Protein AF-A0A932XNB7-F1 (afdb_monomer)

Radius of gyration: 13.16 Å; Cα contacts (8 Å, |Δi|>4): 71; chains: 1; bounding box: 31×22×34 Å

Structure (mmCIF, N/CA/C/O backbone):
data_AF-A0A932XNB7-F1
#
_entry.id   AF-A0A932XNB7-F1
#
loop_
_atom_site.group_PDB
_atom_site.id
_atom_site.type_symbol
_atom_site.label_atom_id
_atom_site.label_alt_id
_atom_site.label_comp_id
_atom_site.label_asym_id
_atom_site.label_entity_id
_atom_site.label_seq_id
_atom_site.pdbx_PDB_ins_code
_atom_site.Cartn_x
_atom_site.Cartn_y
_atom_site.Cartn_z
_atom_site.occupancy
_atom_site.B_iso_or_equiv
_atom_site.auth_seq_id
_atom_site.auth_comp_id
_atom_site.auth_asym_id
_atom_site.auth_a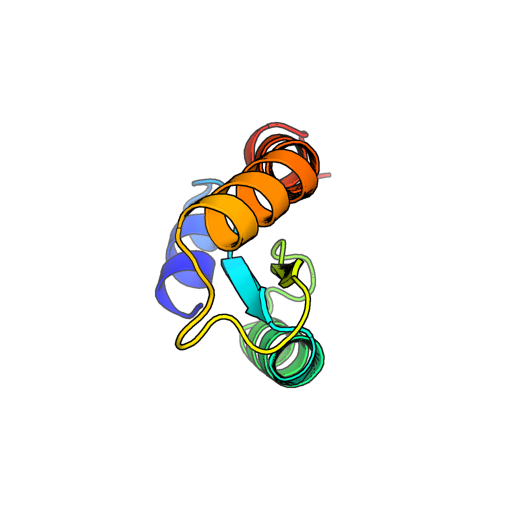tom_id
_atom_site.pdbx_PDB_model_num
ATOM 1 N N . MET A 1 1 ? 5.104 -1.960 7.728 1.00 84.00 1 MET A N 1
ATOM 2 C CA . MET A 1 1 ? 3.698 -2.069 8.184 1.00 84.00 1 MET A CA 1
ATOM 3 C C . MET A 1 1 ? 3.526 -1.795 9.679 1.00 84.00 1 MET A C 1
ATOM 5 O O . MET A 1 1 ? 2.499 -1.240 10.034 1.00 84.00 1 MET A O 1
ATOM 9 N N . LEU A 1 2 ? 4.484 -2.134 10.557 1.00 92.31 2 LEU A N 1
ATOM 10 C CA . LEU A 1 2 ? 4.382 -1.799 11.991 1.00 92.31 2 LEU A CA 1
ATOM 11 C C . LEU A 1 2 ? 4.192 -0.292 12.232 1.00 92.31 2 LEU A C 1
ATOM 13 O O . LEU A 1 2 ? 3.260 0.088 12.932 1.00 92.31 2 LEU A O 1
ATOM 17 N N . ASP A 1 3 ? 4.987 0.551 11.569 1.00 93.75 3 ASP A N 1
ATOM 18 C CA . ASP A 1 3 ? 4.842 2.012 11.672 1.00 93.75 3 ASP A CA 1
ATOM 19 C C . ASP A 1 3 ? 3.482 2.492 11.162 1.00 93.75 3 ASP A C 1
ATOM 21 O O . ASP A 1 3 ? 2.852 3.342 11.779 1.00 93.75 3 ASP A O 1
ATOM 25 N N . ALA A 1 4 ? 2.998 1.904 10.061 1.00 93.69 4 ALA A N 1
ATOM 26 C CA . ALA A 1 4 ? 1.692 2.236 9.506 1.00 93.69 4 ALA A CA 1
ATOM 27 C C . ALA A 1 4 ? 0.573 1.957 10.521 1.00 93.69 4 ALA A C 1
ATOM 29 O O . ALA A 1 4 ? -0.269 2.806 10.774 1.00 93.69 4 ALA A O 1
ATOM 30 N N . ILE A 1 5 ? 0.625 0.799 11.181 1.00 94.12 5 ILE A N 1
ATOM 31 C CA . ILE A 1 5 ? -0.314 0.422 12.243 1.00 94.12 5 ILE A CA 1
ATOM 32 C C . ILE A 1 5 ? -0.250 1.389 13.430 1.00 94.12 5 ILE A C 1
ATOM 34 O O . ILE A 1 5 ? -1.289 1.754 13.976 1.00 94.12 5 ILE A O 1
ATOM 38 N N . GLU A 1 6 ? 0.947 1.804 13.841 1.00 94.81 6 GLU A N 1
ATOM 39 C CA . GLU A 1 6 ? 1.109 2.742 14.953 1.00 94.81 6 GLU A CA 1
ATOM 40 C C . GLU A 1 6 ? 0.582 4.145 14.617 1.00 94.81 6 GLU A C 1
ATOM 42 O O . GLU A 1 6 ? -0.050 4.785 15.455 1.00 94.81 6 GLU A O 1
ATOM 47 N N . LEU A 1 7 ? 0.786 4.613 13.385 1.00 94.94 7 LEU A N 1
ATOM 48 C CA . LEU A 1 7 ? 0.230 5.877 12.898 1.00 94.94 7 LEU A CA 1
ATOM 49 C C . LEU A 1 7 ? -1.303 5.834 12.835 1.00 94.94 7 LEU A C 1
ATOM 51 O O . LEU A 1 7 ? -1.966 6.762 13.299 1.00 94.94 7 LEU A O 1
ATOM 55 N N . GLU A 1 8 ? -1.870 4.728 12.359 1.00 93.88 8 GLU A N 1
ATOM 56 C CA . GLU A 1 8 ? -3.320 4.528 12.274 1.00 93.88 8 GLU A CA 1
ATOM 57 C C . GLU A 1 8 ? -3.990 4.530 13.650 1.00 93.88 8 GLU A C 1
ATOM 59 O O . GLU A 1 8 ? -5.034 5.154 13.838 1.00 93.88 8 GLU A O 1
ATOM 64 N N . LYS A 1 9 ? -3.351 3.926 14.660 1.00 92.31 9 LYS A N 1
ATOM 65 C CA . LYS A 1 9 ? -3.813 3.997 16.059 1.00 92.31 9 LYS A CA 1
ATOM 66 C C . LYS A 1 9 ? -3.860 5.424 16.608 1.00 92.31 9 LYS A C 1
ATOM 68 O O . LYS A 1 9 ? -4.595 5.687 17.555 1.00 92.31 9 LYS A O 1
ATOM 73 N N . ARG A 1 10 ? -3.085 6.343 16.027 1.00 94.81 10 ARG A N 1
ATOM 74 C CA . ARG A 1 10 ? -3.050 7.772 16.382 1.00 94.81 10 ARG A CA 1
ATOM 75 C C . ARG A 1 10 ? -3.965 8.623 15.496 1.00 94.81 10 ARG A C 1
ATOM 77 O O . ARG A 1 10 ? -3.916 9.846 15.584 1.00 94.81 10 ARG A O 1
ATOM 84 N N . GLY A 1 11 ? -4.778 7.996 14.645 1.00 92.12 11 GLY A N 1
ATOM 85 C CA . GLY A 1 11 ? -5.685 8.683 13.727 1.00 92.12 11 GLY A CA 1
ATOM 86 C C . GLY A 1 11 ? -4.994 9.301 12.511 1.00 92.12 11 GLY A C 1
ATOM 87 O O . GLY A 1 11 ? -5.573 10.177 11.874 1.00 92.12 11 GLY A O 1
ATOM 88 N N . ILE A 1 12 ? -3.767 8.881 12.188 1.00 93.75 12 ILE A N 1
ATOM 89 C CA . ILE A 1 12 ? -3.043 9.323 10.992 1.00 93.75 12 ILE A CA 1
ATOM 90 C C . ILE A 1 12 ? -3.249 8.268 9.893 1.00 93.75 12 ILE A C 1
ATOM 92 O O . ILE A 1 12 ? -2.752 7.150 10.047 1.00 93.75 12 ILE A O 1
ATOM 96 N N . PRO A 1 13 ? -3.939 8.591 8.783 1.00 93.94 13 PRO A N 1
ATOM 97 C CA . PRO A 1 13 ? -4.149 7.650 7.688 1.00 93.94 13 PRO A CA 1
ATOM 98 C C . PRO A 1 13 ? -2.839 7.224 7.021 1.00 93.94 13 PRO A C 1
ATOM 100 O O . PRO A 1 13 ? -1.942 8.032 6.780 1.00 93.94 13 PRO A O 1
ATOM 103 N N . THR A 1 14 ? -2.752 5.947 6.667 1.00 95.19 14 THR A N 1
ATOM 104 C CA . THR A 1 14 ? -1.605 5.328 6.005 1.00 95.19 14 THR A CA 1
ATOM 105 C C . THR A 1 14 ? -2.040 4.424 4.854 1.00 95.19 14 THR A C 1
ATOM 107 O O . THR A 1 14 ? -3.167 3.931 4.807 1.00 95.19 14 THR A O 1
ATOM 110 N N . ALA A 1 15 ? -1.117 4.186 3.921 1.00 95.00 15 ALA A N 1
ATOM 111 C CA . ALA A 1 15 ? -1.277 3.235 2.829 1.00 95.00 15 ALA A CA 1
ATOM 112 C C . ALA A 1 15 ? -0.041 2.333 2.774 1.00 95.00 15 ALA A C 1
ATOM 114 O O . ALA A 1 15 ? 1.028 2.745 2.323 1.00 95.00 15 ALA A O 1
ATOM 115 N N . THR A 1 16 ? -0.165 1.097 3.262 1.00 95.50 16 THR A N 1
ATOM 116 C CA . THR A 1 16 ? 0.925 0.119 3.153 1.00 95.50 16 THR A CA 1
ATOM 117 C C . THR A 1 16 ? 0.890 -0.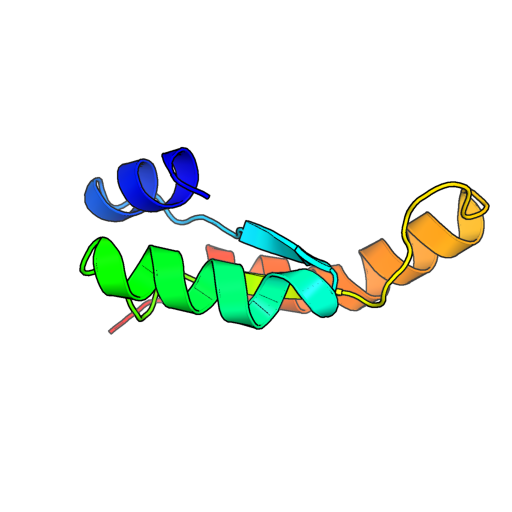501 1.762 1.00 95.50 16 THR A C 1
ATOM 119 O O . THR A 1 16 ? -0.074 -1.181 1.429 1.00 95.50 16 THR A O 1
ATOM 122 N N . ILE A 1 17 ? 1.935 -0.301 0.960 1.00 95.44 17 ILE A N 1
ATOM 123 C CA . ILE A 1 17 ? 2.052 -0.896 -0.378 1.00 95.44 17 ILE A CA 1
ATOM 124 C C . ILE A 1 17 ? 2.911 -2.158 -0.285 1.00 95.44 17 ILE A C 1
ATOM 126 O O . ILE A 1 17 ? 4.014 -2.123 0.264 1.00 95.44 17 ILE A O 1
ATOM 130 N N . VAL A 1 18 ? 2.418 -3.272 -0.819 1.00 95.62 18 VAL A N 1
ATOM 131 C CA . VAL A 1 18 ? 3.130 -4.558 -0.861 1.00 95.62 18 VAL A CA 1
ATOM 132 C C . VAL A 1 18 ? 2.965 -5.214 -2.225 1.00 95.62 18 VAL A C 1
ATOM 134 O O . VAL A 1 18 ? 1.970 -4.984 -2.903 1.00 95.62 18 VAL A O 1
ATOM 137 N N . THR A 1 19 ? 3.899 -6.078 -2.627 1.00 95.69 19 THR A N 1
ATOM 138 C CA . THR A 1 19 ? 3.628 -6.955 -3.780 1.00 95.69 19 THR A CA 1
ATOM 139 C C . THR A 1 19 ? 2.672 -8.085 -3.384 1.00 95.69 19 THR A C 1
ATOM 141 O O . THR A 1 19 ? 2.623 -8.447 -2.207 1.00 95.69 19 THR A O 1
ATOM 144 N N . GLU A 1 20 ? 1.922 -8.638 -4.340 1.00 94.69 20 GLU A N 1
ATOM 145 C CA . GLU A 1 20 ? 0.910 -9.701 -4.146 1.00 94.69 20 GLU A CA 1
ATOM 146 C C . GLU A 1 20 ? 1.347 -10.818 -3.188 1.00 94.69 20 GLU A C 1
ATOM 148 O O . GLU A 1 20 ? 0.609 -11.182 -2.276 1.00 94.69 20 GLU A O 1
ATOM 153 N N . MET A 1 21 ? 2.589 -11.286 -3.300 1.00 95.31 21 MET A N 1
ATOM 154 C CA . MET A 1 21 ? 3.126 -12.355 -2.450 1.00 95.31 21 MET A CA 1
ATOM 155 C C . MET A 1 21 ? 3.265 -12.020 -0.959 1.00 95.31 21 MET A C 1
ATOM 157 O O . MET A 1 21 ? 3.426 -12.925 -0.147 1.00 95.31 21 MET A O 1
ATOM 161 N N . PHE A 1 22 ? 3.194 -10.745 -0.575 1.00 95.06 22 PHE A N 1
ATOM 162 C CA . PHE A 1 22 ? 3.228 -10.317 0.827 1.00 95.06 22 PHE A CA 1
ATOM 163 C C . PHE A 1 22 ? 1.858 -9.884 1.355 1.00 95.06 22 PHE A C 1
ATOM 165 O O . PHE A 1 22 ? 1.761 -9.486 2.5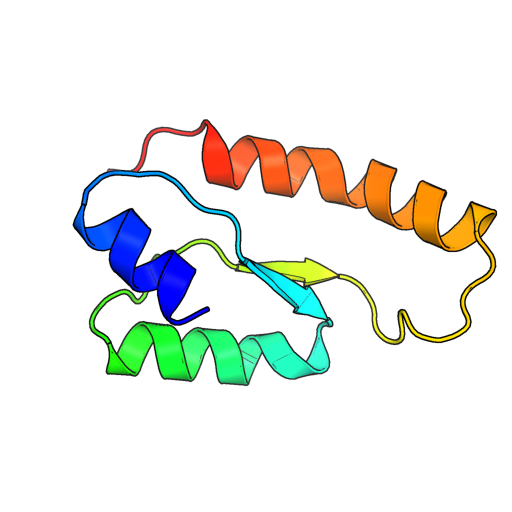19 1.00 95.06 22 PHE A O 1
ATOM 172 N N . PHE A 1 23 ? 0.803 -9.947 0.538 1.00 94.94 23 PHE A N 1
ATOM 173 C CA . PHE A 1 23 ? -0.525 -9.490 0.938 1.00 94.94 23 PHE A CA 1
ATOM 174 C C . PHE A 1 23 ? -1.052 -10.270 2.148 1.00 94.94 23 PHE A C 1
ATOM 176 O O . PHE A 1 23 ? -1.401 -9.666 3.164 1.00 94.94 23 PHE A O 1
ATOM 183 N N . ASP A 1 24 ? -1.014 -11.602 2.092 1.00 95.62 24 ASP A N 1
ATOM 184 C CA . ASP A 1 24 ? -1.513 -12.456 3.175 1.00 95.62 24 ASP A CA 1
ATOM 185 C C . ASP A 1 24 ? -0.702 -12.296 4.463 1.00 95.62 24 ASP A C 1
ATOM 187 O O . ASP A 1 24 ? -1.270 -12.204 5.553 1.00 95.62 24 ASP A O 1
ATOM 191 N N . SER A 1 25 ? 0.626 -12.178 4.354 1.00 95.69 25 SER A N 1
ATOM 192 C CA . SER A 1 25 ? 1.488 -11.889 5.506 1.00 95.69 25 SER A CA 1
ATOM 193 C C . SER A 1 25 ? 1.160 -10.528 6.125 1.00 95.69 25 SER A C 1
ATOM 195 O O . SER A 1 25 ? 1.043 -10.418 7.346 1.00 95.69 25 SER A O 1
ATOM 197 N N . GLY A 1 26 ? 0.941 -9.501 5.298 1.00 94.75 26 GLY A N 1
ATOM 198 C CA . GLY A 1 26 ? 0.499 -8.184 5.750 1.00 94.75 26 GLY A CA 1
ATOM 199 C C . GLY A 1 26 ? -0.842 -8.249 6.483 1.00 94.75 26 GLY A C 1
ATOM 200 O O . GLY A 1 26 ? -0.961 -7.753 7.604 1.00 94.75 26 GLY A O 1
ATOM 201 N N . ARG A 1 27 ? -1.841 -8.935 5.914 1.00 95.31 27 ARG A N 1
ATOM 202 C CA . ARG A 1 27 ? -3.155 -9.125 6.554 1.00 95.31 27 ARG A CA 1
ATOM 203 C C . ARG A 1 27 ? -3.058 -9.891 7.872 1.00 95.31 27 ARG A C 1
ATOM 205 O O . ARG A 1 27 ? -3.723 -9.512 8.837 1.00 95.31 27 ARG A O 1
ATOM 212 N N . ALA A 1 28 ? -2.215 -10.920 7.943 1.00 95.56 28 ALA A N 1
ATOM 213 C CA . ALA A 1 28 ? -1.984 -11.678 9.168 1.00 95.56 28 ALA A CA 1
ATOM 214 C C . ALA A 1 28 ? -1.381 -10.798 10.272 1.00 95.56 28 ALA A C 1
ATOM 216 O O . ALA A 1 28 ? -1.896 -10.764 11.390 1.00 95.56 28 ALA A O 1
ATOM 217 N N . THR A 1 29 ? -0.339 -10.024 9.963 1.00 95.38 29 THR A N 1
ATOM 218 C CA . THR A 1 29 ? 0.272 -9.109 10.934 1.00 95.38 29 THR A CA 1
ATOM 219 C C . THR A 1 29 ? -0.703 -8.005 11.367 1.00 95.38 29 THR A C 1
ATOM 221 O O . THR A 1 29 ? -0.772 -7.697 12.555 1.00 95.38 29 THR A O 1
ATOM 224 N N . ALA A 1 30 ? -1.510 -7.457 10.454 1.00 94.69 30 ALA A N 1
ATOM 225 C CA . ALA A 1 30 ? -2.535 -6.464 10.775 1.00 94.69 30 ALA A CA 1
ATOM 226 C C . ALA A 1 30 ? -3.587 -7.016 11.753 1.00 94.69 30 ALA A C 1
ATOM 228 O O . ALA A 1 30 ? -3.918 -6.372 12.750 1.00 94.69 30 ALA A O 1
ATOM 229 N N . LYS A 1 31 ? -4.054 -8.250 11.521 1.00 95.50 31 LYS A N 1
ATOM 230 C CA . LYS A 1 31 ? -4.973 -8.959 12.422 1.00 95.50 31 LYS A CA 1
ATOM 231 C C . LYS A 1 31 ? -4.350 -9.204 13.799 1.00 95.50 31 LYS A C 1
ATOM 233 O O . LYS A 1 31 ? -4.994 -8.929 14.807 1.00 95.50 31 LYS A O 1
ATOM 238 N N . ASN A 1 32 ? -3.102 -9.672 13.848 1.00 96.00 32 ASN A N 1
ATOM 239 C CA . ASN A 1 32 ? -2.392 -9.947 15.104 1.00 96.00 32 ASN A CA 1
ATOM 240 C C . ASN A 1 32 ? -2.201 -8.693 15.969 1.00 96.00 32 ASN A C 1
ATOM 242 O O . ASN A 1 32 ? -2.098 -8.797 17.187 1.00 96.00 32 ASN A O 1
ATOM 246 N N . LEU A 1 33 ? -2.181 -7.511 15.351 1.00 94.62 33 LEU A N 1
ATOM 247 C CA . LEU A 1 33 ? -2.033 -6.225 16.033 1.00 94.62 33 LEU A CA 1
ATOM 248 C C . LEU A 1 33 ? -3.363 -5.490 16.254 1.00 94.62 33 LEU A C 1
ATOM 250 O O . LEU A 1 33 ? -3.352 -4.288 16.526 1.00 94.62 33 LEU A O 1
ATOM 254 N N . ALA A 1 34 ? -4.485 -6.213 16.155 1.00 94.06 34 ALA A N 1
ATOM 255 C CA . ALA A 1 34 ? -5.846 -5.707 16.331 1.00 94.06 34 ALA A CA 1
ATOM 256 C C . ALA A 1 34 ? -6.234 -4.564 15.370 1.00 94.06 34 ALA A C 1
ATOM 258 O O . ALA A 1 34 ? -7.111 -3.767 15.679 1.00 94.06 34 ALA A O 1
ATOM 259 N N . MET A 1 35 ? -5.620 -4.514 14.181 1.00 94.19 35 MET A N 1
ATOM 260 C CA . MET A 1 35 ? -5.920 -3.544 13.118 1.00 94.19 35 MET A CA 1
ATOM 261 C C . MET A 1 35 ? -6.313 -4.243 11.799 1.00 94.19 35 MET A C 1
ATOM 263 O O . MET A 1 35 ? -5.704 -3.986 10.762 1.00 94.19 35 MET A O 1
ATOM 267 N N . PRO A 1 36 ? -7.320 -5.143 11.780 1.00 92.50 36 PRO A N 1
ATOM 268 C CA . PRO A 1 36 ? -7.637 -5.980 10.612 1.00 92.50 36 PRO A CA 1
ATOM 269 C C . PRO A 1 36 ? -8.125 -5.208 9.371 1.00 92.50 36 PRO A C 1
ATOM 271 O O . PRO A 1 36 ? -8.175 -5.788 8.279 1.00 92.50 36 PRO A O 1
ATOM 274 N N . HIS A 1 37 ? -8.483 -3.933 9.549 1.00 88.94 37 HIS A N 1
ATOM 275 C CA . HIS A 1 37 ? -9.010 -3.031 8.523 1.00 88.94 37 HIS A CA 1
ATOM 276 C C . HIS A 1 37 ? -7.990 -1.997 8.027 1.00 88.94 37 HIS A C 1
ATOM 278 O O . HIS A 1 37 ? -8.348 -1.152 7.209 1.00 88.94 37 HIS A O 1
ATOM 284 N N . VAL A 1 38 ? -6.731 -2.044 8.489 1.00 91.44 38 VAL A N 1
ATOM 285 C CA . VAL A 1 38 ? -5.697 -1.141 7.963 1.00 91.44 38 VAL A CA 1
ATOM 286 C C . VAL A 1 38 ? -5.544 -1.338 6.446 1.00 91.44 38 VAL A C 1
ATOM 288 O O . VAL A 1 38 ? -5.471 -2.490 5.998 1.00 91.44 38 VAL A O 1
ATOM 291 N N . PRO A 1 39 ? -5.500 -0.264 5.634 1.00 92.00 39 PRO A N 1
ATOM 292 C CA . PRO A 1 39 ? -5.367 -0.414 4.192 1.00 92.00 39 PRO A CA 1
ATOM 293 C C . PRO A 1 39 ? -4.020 -1.013 3.787 1.00 92.00 39 PRO A C 1
ATOM 295 O O . PRO A 1 39 ? -2.948 -0.530 4.168 1.00 92.00 39 PRO A O 1
ATOM 298 N N . ILE A 1 40 ? -4.092 -2.051 2.956 1.00 95.00 40 ILE A N 1
ATOM 299 C CA . ILE A 1 40 ? -2.942 -2.664 2.297 1.00 95.00 40 ILE A CA 1
ATOM 300 C C . ILE A 1 40 ? -3.220 -2.658 0.797 1.00 95.00 40 ILE A C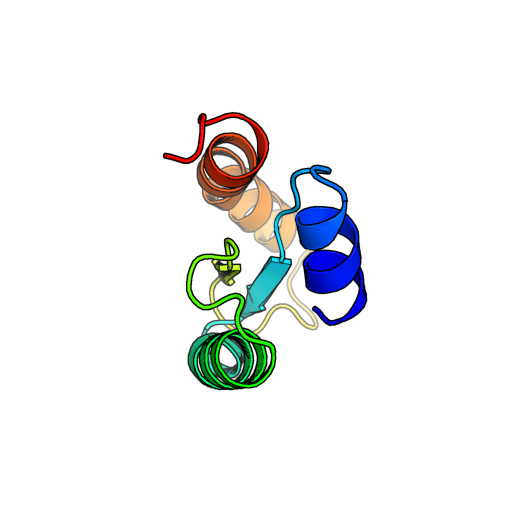 1
ATOM 302 O O . ILE A 1 40 ? -4.148 -3.318 0.333 1.00 95.00 40 ILE A O 1
ATOM 306 N N . VAL A 1 41 ? -2.416 -1.905 0.055 1.00 95.88 41 VAL A N 1
ATOM 307 C CA . VAL A 1 41 ? -2.466 -1.820 -1.404 1.00 95.88 41 VAL A CA 1
ATOM 308 C C . VAL A 1 41 ? -1.533 -2.885 -1.966 1.00 95.88 41 VAL A C 1
ATOM 310 O O . VAL A 1 41 ? -0.346 -2.913 -1.635 1.00 95.88 41 VAL A O 1
ATOM 313 N N . SER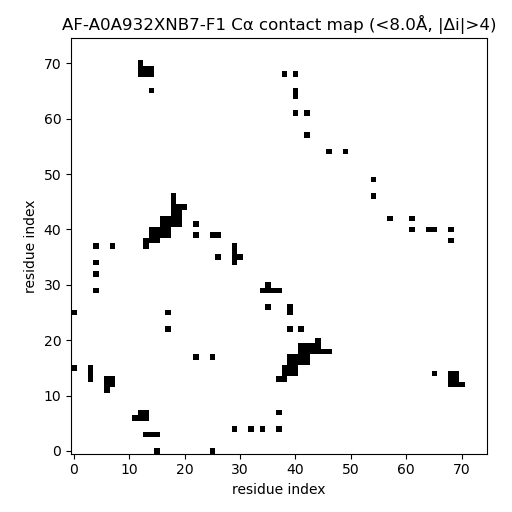 A 1 42 ? -2.071 -3.777 -2.793 1.00 95.31 42 SER A N 1
ATOM 314 C CA . SER A 1 42 ? -1.294 -4.836 -3.429 1.00 95.31 42 SER A CA 1
ATOM 315 C C . SER A 1 42 ? -0.933 -4.458 -4.861 1.00 95.31 42 SER A C 1
ATOM 317 O O . SER A 1 42 ? -1.778 -3.955 -5.597 1.00 95.31 42 SER A O 1
ATOM 319 N N . ILE A 1 43 ? 0.318 -4.701 -5.250 1.00 96.00 43 ILE A N 1
ATOM 320 C CA . ILE A 1 43 ? 0.819 -4.480 -6.611 1.00 96.00 43 ILE A CA 1
ATOM 321 C C . ILE A 1 43 ? 1.435 -5.761 -7.192 1.00 96.00 43 ILE A C 1
ATOM 323 O O . ILE A 1 43 ? 1.920 -6.603 -6.427 1.00 96.00 43 ILE A O 1
ATOM 327 N N . PRO A 1 44 ? 1.505 -5.906 -8.527 1.00 94.44 44 PRO A N 1
ATOM 328 C CA . PRO A 1 44 ? 2.092 -7.090 -9.143 1.00 94.44 44 PRO A CA 1
ATOM 329 C C . PRO A 1 44 ? 3.549 -7.321 -8.728 1.00 94.44 44 PRO A C 1
ATOM 331 O O . PRO A 1 44 ? 4.354 -6.384 -8.650 1.00 94.44 44 PRO A O 1
ATOM 334 N N . HIS A 1 45 ? 3.899 -8.585 -8.496 1.00 93.25 45 HIS A N 1
ATOM 335 C CA . HIS A 1 45 ? 5.278 -9.021 -8.277 1.00 93.25 45 HIS A CA 1
ATOM 336 C C . HIS A 1 45 ? 5.959 -9.416 -9.606 1.00 93.25 45 HIS A C 1
ATOM 338 O O . HIS A 1 45 ? 5.275 -9.934 -10.486 1.00 93.25 45 HIS A O 1
ATOM 344 N N . PRO A 1 46 ? 7.290 -9.260 -9.771 1.00 92.94 46 PRO A N 1
ATOM 345 C CA . PRO A 1 46 ? 8.244 -8.522 -8.938 1.00 92.94 46 PRO A CA 1
ATOM 346 C C . PRO A 1 46 ? 8.241 -7.023 -9.238 1.00 92.94 46 PRO A C 1
ATOM 348 O O . PRO A 1 46 ? 7.740 -6.595 -10.272 1.00 92.94 46 PRO A O 1
ATOM 351 N N . ILE A 1 47 ? 8.849 -6.236 -8.346 1.00 92.50 47 ILE A N 1
ATOM 352 C CA . ILE A 1 47 ? 9.208 -4.828 -8.614 1.00 92.50 47 ILE A CA 1
ATOM 353 C C . ILE A 1 47 ? 10.713 -4.620 -8.803 1.00 92.50 47 ILE A C 1
ATOM 355 O O . ILE A 1 47 ? 11.143 -3.581 -9.295 1.00 92.50 47 ILE A O 1
ATOM 359 N N . ALA A 1 48 ? 11.524 -5.597 -8.393 1.00 92.62 48 ALA A N 1
ATOM 360 C CA . ALA A 1 48 ? 12.971 -5.518 -8.514 1.00 92.62 48 ALA A CA 1
ATOM 361 C C . ALA A 1 48 ? 13.385 -5.610 -9.987 1.00 92.62 48 ALA A C 1
ATOM 363 O O . ALA A 1 48 ? 12.850 -6.432 -10.728 1.00 92.62 48 ALA A O 1
ATOM 364 N N . ASN A 1 49 ? 14.366 -4.795 -10.380 1.00 93.50 49 ASN A N 1
ATOM 365 C CA . ASN A 1 49 ? 14.942 -4.750 -11.729 1.00 93.50 49 ASN A CA 1
ATOM 366 C C . ASN A 1 49 ? 13.959 -4.406 -12.862 1.00 93.50 49 ASN A C 1
ATOM 368 O O . ASN A 1 49 ? 14.298 -4.608 -14.027 1.00 93.50 49 ASN A O 1
ATOM 372 N N . LEU A 1 50 ? 12.769 -3.880 -12.554 1.00 95.56 50 LEU A N 1
ATOM 373 C CA . LEU A 1 50 ? 11.894 -3.357 -13.597 1.00 95.56 50 LEU A CA 1
ATOM 374 C C . LEU A 1 50 ? 12.515 -2.114 -14.244 1.00 95.56 50 LEU A C 1
ATOM 376 O O . LEU A 1 50 ? 13.104 -1.290 -13.532 1.00 95.56 50 LEU A O 1
ATOM 380 N N . PRO A 1 51 ? 12.341 -1.933 -15.561 1.00 97.31 51 PRO A N 1
ATOM 381 C CA . PRO A 1 51 ? 12.675 -0.679 -16.208 1.00 97.31 51 PRO A CA 1
ATOM 382 C C . PRO A 1 51 ? 11.918 0.501 -15.570 1.00 97.31 51 PRO A C 1
ATOM 384 O O . PRO A 1 51 ? 10.762 0.338 -15.151 1.00 97.31 51 PRO A O 1
ATOM 387 N N . PRO A 1 52 ? 12.522 1.701 -15.491 1.00 96.62 52 PRO A N 1
ATOM 388 C CA . PRO A 1 52 ? 11.885 2.872 -14.888 1.00 96.62 52 PRO A CA 1
ATOM 389 C C . PRO A 1 52 ? 10.504 3.205 -15.470 1.00 96.62 52 PRO A C 1
ATOM 391 O O . PRO A 1 52 ? 9.605 3.614 -14.735 1.00 96.62 52 PRO A O 1
ATOM 394 N N . GLU A 1 53 ? 10.314 3.014 -16.774 1.00 97.50 53 GLU A N 1
ATOM 395 C 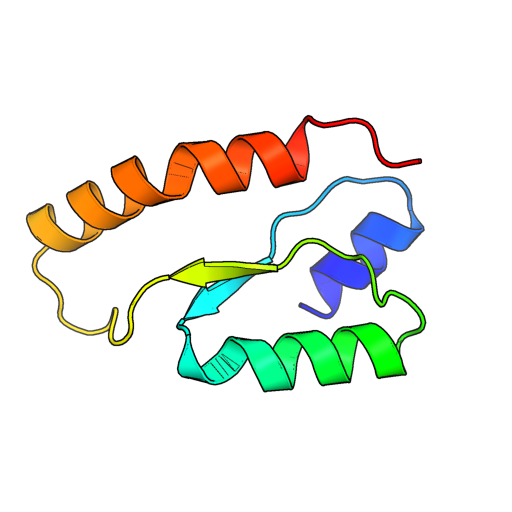CA . GLU A 1 53 ? 9.048 3.239 -17.468 1.00 97.50 53 GLU A CA 1
ATOM 396 C C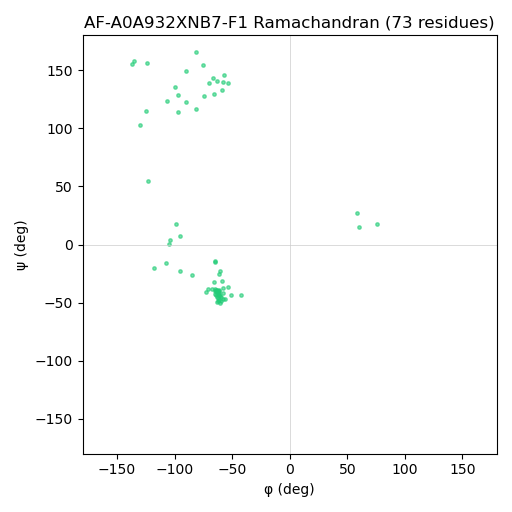 . GLU A 1 53 ? 7.947 2.277 -17.009 1.00 97.50 53 GLU A C 1
ATOM 398 O O . GLU A 1 53 ? 6.804 2.694 -16.816 1.00 97.50 53 GLU A O 1
ATOM 403 N N . GLU A 1 54 ? 8.291 1.016 -16.751 1.00 96.56 54 GLU A N 1
ATOM 404 C CA . GLU A 1 54 ? 7.340 0.021 -16.266 1.00 96.56 54 GLU A CA 1
ATOM 405 C C . GLU A 1 54 ? 6.978 0.289 -14.803 1.00 96.56 54 GLU A C 1
ATOM 407 O O . GLU A 1 54 ? 5.805 0.242 -14.425 1.00 96.56 54 GLU A O 1
ATOM 412 N N . LEU A 1 55 ? 7.966 0.656 -13.981 1.00 95.69 55 LEU A N 1
ATOM 413 C CA . LEU A 1 55 ? 7.726 1.051 -12.594 1.00 95.69 55 LEU A CA 1
ATOM 414 C C . LEU A 1 55 ? 6.827 2.294 -12.513 1.00 95.69 55 LEU A C 1
ATOM 416 O O . LEU A 1 55 ? 5.933 2.360 -11.662 1.00 95.69 55 LEU A O 1
ATOM 420 N N . LYS A 1 56 ? 7.020 3.259 -13.420 1.00 96.25 56 LYS A N 1
ATOM 421 C CA . LYS A 1 56 ? 6.166 4.444 -13.531 1.00 96.25 56 LYS A CA 1
ATOM 422 C C . LYS A 1 56 ? 4.736 4.066 -13.910 1.00 96.25 56 LYS A C 1
ATOM 424 O O . LYS A 1 56 ? 3.816 4.470 -13.206 1.00 96.25 56 LYS A O 1
ATOM 429 N N . ALA A 1 57 ? 4.548 3.249 -14.945 1.00 96.31 57 ALA A N 1
ATOM 430 C CA . ALA A 1 57 ? 3.220 2.798 -15.364 1.00 96.31 57 ALA A CA 1
ATOM 431 C C . ALA A 1 57 ? 2.482 2.058 -14.234 1.00 96.31 57 ALA A C 1
ATOM 433 O O . ALA A 1 57 ? 1.306 2.316 -13.975 1.00 96.31 57 ALA A O 1
ATOM 434 N N . ARG A 1 58 ? 3.181 1.190 -13.489 1.00 95.25 58 ARG A N 1
ATOM 435 C CA . ARG A 1 58 ? 2.611 0.516 -12.310 1.00 95.25 58 ARG A CA 1
ATOM 436 C C . ARG A 1 58 ? 2.242 1.500 -11.202 1.00 95.25 58 ARG A C 1
ATOM 438 O O . ARG A 1 58 ? 1.199 1.340 -10.571 1.00 95.25 58 ARG A O 1
ATOM 445 N N . SER A 1 59 ? 3.069 2.518 -10.973 1.00 95.19 59 SER A N 1
ATOM 446 C CA . SER A 1 59 ? 2.796 3.562 -9.978 1.00 95.19 59 SER A CA 1
ATOM 447 C C . SER A 1 59 ? 1.544 4.361 -10.341 1.00 95.19 59 SER A C 1
ATOM 449 O O . SER A 1 59 ? 0.678 4.549 -9.490 1.00 95.19 59 SER A O 1
ATOM 451 N N . GLU A 1 60 ? 1.405 4.762 -11.607 1.00 97.56 60 GLU A N 1
ATOM 452 C CA . GLU A 1 60 ? 0.223 5.464 -12.123 1.00 97.56 60 GLU A CA 1
ATOM 453 C C . GLU A 1 60 ? -1.044 4.609 -11.994 1.00 97.56 60 GLU A C 1
ATOM 455 O O . GLU A 1 60 ? -2.067 5.095 -11.514 1.00 97.56 60 GLU A O 1
ATOM 460 N N . ALA A 1 61 ? -0.964 3.318 -12.330 1.00 96.00 61 ALA A N 1
ATOM 461 C CA . ALA A 1 61 ? -2.083 2.387 -12.187 1.00 96.00 61 ALA A CA 1
ATOM 462 C C . ALA A 1 61 ? -2.489 2.146 -10.718 1.00 96.00 61 ALA A C 1
ATOM 464 O O . ALA A 1 61 ? -3.662 1.923 -10.422 1.00 96.00 61 ALA A O 1
ATOM 465 N N . THR A 1 62 ? -1.529 2.198 -9.791 1.00 96.69 62 THR A N 1
ATOM 466 C CA . THR A 1 62 ? -1.756 1.957 -8.353 1.00 96.69 62 THR A CA 1
ATOM 467 C C . THR A 1 62 ? -2.234 3.213 -7.621 1.00 96.69 62 THR A C 1
ATOM 469 O O . THR A 1 62 ? -2.926 3.120 -6.605 1.00 96.69 62 THR A O 1
ATOM 472 N N . PHE A 1 63 ? -1.892 4.399 -8.130 1.00 96.94 63 PHE A N 1
ATOM 473 C CA . PHE A 1 63 ? -2.144 5.679 -7.470 1.00 96.94 63 PHE A CA 1
ATOM 474 C C . PHE A 1 63 ? -3.598 5.890 -7.005 1.00 96.94 63 PHE A C 1
ATOM 476 O O . PHE A 1 63 ? -3.773 6.307 -5.859 1.00 96.94 63 PHE A O 1
ATOM 483 N N . PRO A 1 64 ? -4.648 5.552 -7.786 1.00 96.56 64 PRO A N 1
ATOM 484 C CA . PRO A 1 64 ? -6.030 5.695 -7.323 1.00 96.56 64 PRO A CA 1
ATOM 485 C C . PRO A 1 64 ? -6.334 4.912 -6.037 1.00 96.56 64 PRO A C 1
ATOM 487 O O . PRO A 1 64 ? -7.037 5.419 -5.167 1.00 96.56 64 PRO A O 1
ATOM 490 N N . GLN A 1 65 ? -5.762 3.714 -5.876 1.00 95.50 65 GLN A N 1
ATOM 491 C CA . GLN A 1 65 ? -5.961 2.885 -4.681 1.00 95.50 65 GLN A CA 1
ATOM 492 C C . GLN A 1 65 ? -5.254 3.480 -3.459 1.00 95.50 65 GLN A C 1
ATOM 494 O O . GLN A 1 65 ? -5.786 3.453 -2.352 1.00 95.50 65 GLN A O 1
ATOM 499 N N . VAL A 1 66 ? -4.061 4.050 -3.659 1.00 96.56 66 VAL A N 1
ATOM 500 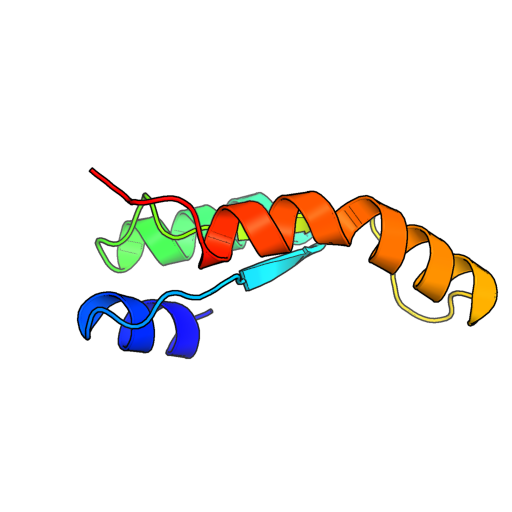C CA . VAL A 1 66 ? -3.331 4.771 -2.604 1.00 96.56 66 VAL A CA 1
ATOM 501 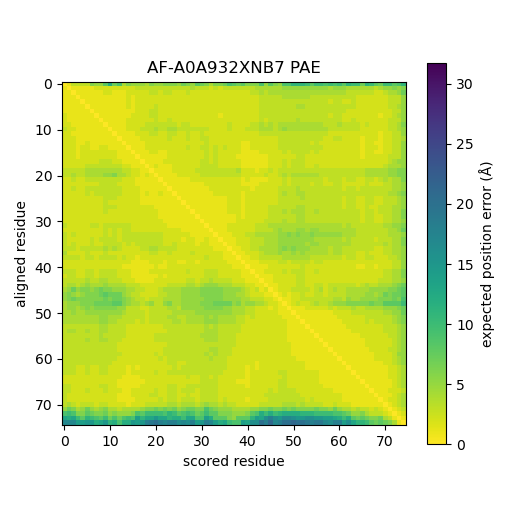C C . VAL A 1 66 ? -4.111 6.008 -2.172 1.00 96.56 66 VAL A C 1
ATOM 503 O O . VAL A 1 66 ? -4.249 6.262 -0.977 1.00 96.56 66 VAL A O 1
ATOM 506 N N . LEU A 1 67 ? -4.658 6.757 -3.132 1.00 96.44 67 LEU A N 1
ATOM 507 C CA . LEU A 1 67 ? -5.473 7.930 -2.848 1.00 96.44 67 LEU A CA 1
ATOM 508 C C . LEU A 1 67 ? -6.724 7.549 -2.049 1.00 96.44 67 LEU A C 1
ATOM 510 O O . LEU A 1 67 ? -6.993 8.171 -1.022 1.00 96.44 67 LEU A O 1
ATOM 514 N N . GLU A 1 68 ? -7.450 6.506 -2.463 1.00 94.44 68 GLU A N 1
ATOM 515 C CA . GLU A 1 68 ? -8.614 6.008 -1.723 1.00 94.44 68 GLU A CA 1
ATOM 516 C C . GLU A 1 68 ? -8.233 5.602 -0.292 1.00 94.44 68 GLU A C 1
ATOM 518 O O . GLU A 1 68 ? -8.884 6.035 0.659 1.00 94.44 68 GLU A O 1
ATOM 523 N N . ALA A 1 69 ? -7.139 4.851 -0.125 1.00 93.88 69 ALA A N 1
ATOM 524 C CA . ALA A 1 69 ? -6.662 4.398 1.180 1.00 93.88 69 ALA A CA 1
ATOM 525 C C . ALA A 1 69 ? -6.356 5.547 2.158 1.00 93.88 69 ALA A C 1
ATOM 527 O O . ALA A 1 69 ? -6.509 5.364 3.368 1.00 93.88 69 ALA A O 1
ATOM 528 N N . LEU A 1 70 ? -5.924 6.705 1.648 1.00 95.12 70 LEU A N 1
ATOM 529 C CA . LEU A 1 70 ? -5.518 7.864 2.449 1.00 95.12 70 LEU A CA 1
ATOM 530 C C . LEU A 1 70 ? -6.620 8.912 2.653 1.00 95.12 70 LEU A C 1
ATOM 532 O O . LEU A 1 70 ? -6.524 9.698 3.592 1.00 95.12 70 LEU A O 1
ATOM 536 N N . THR A 1 71 ? -7.628 8.967 1.778 1.00 94.19 71 THR A N 1
ATOM 537 C CA . THR A 1 71 ? -8.600 10.081 1.750 1.00 94.19 71 THR A CA 1
ATOM 538 C C . THR A 1 71 ? -10.036 9.673 2.037 1.00 94.19 71 THR A C 1
ATOM 540 O O . THR A 1 71 ? -10.841 10.523 2.420 1.00 94.19 71 THR A O 1
ATOM 543 N N . LYS A 1 72 ? -10.385 8.394 1.873 1.00 88.62 72 LYS A N 1
ATOM 544 C CA . LYS A 1 72 ? -11.738 7.924 2.152 1.00 88.62 72 LYS A CA 1
ATOM 545 C C . LYS A 1 72 ? -11.961 7.854 3.669 1.00 88.62 72 LYS A C 1
ATOM 547 O O . LYS A 1 72 ? -11.154 7.221 4.356 1.00 88.62 72 LYS A O 1
ATOM 552 N N . PRO A 1 73 ? -13.034 8.473 4.200 1.00 80.12 73 PRO A N 1
ATOM 553 C CA . PRO A 1 73 ? -13.421 8.297 5.593 1.00 80.12 73 PRO A CA 1
ATOM 554 C C . PRO A 1 73 ? -13.574 6.812 5.912 1.00 80.12 73 PRO A C 1
ATOM 556 O O . PRO A 1 73 ? -14.080 6.046 5.088 1.00 80.12 73 PRO A O 1
ATOM 559 N N . ARG A 1 74 ? -13.101 6.408 7.088 1.00 73.19 74 ARG A N 1
ATOM 560 C CA . ARG A 1 74 ? -13.236 5.037 7.576 1.00 73.19 74 ARG A CA 1
ATOM 561 C C . ARG A 1 74 ? -14.288 5.054 8.675 1.00 73.19 74 ARG A C 1
ATOM 563 O O . ARG A 1 74 ? -14.163 5.861 9.595 1.00 73.19 74 ARG A O 1
ATOM 570 N N . ASP A 1 75 ? -15.318 4.233 8.500 1.00 58.56 75 ASP A N 1
ATOM 571 C CA . ASP A 1 75 ? -16.389 4.028 9.481 1.00 58.56 75 ASP A CA 1
ATOM 572 C C . ASP A 1 75 ? -15.882 3.270 10.719 1.00 58.56 75 ASP A C 1
ATOM 574 O O . ASP A 1 75 ? -14.973 2.415 10.564 1.00 58.56 75 ASP A O 1
#

pLDDT: mean 93.62, std 5.43, range [58.56, 97.56]

Foldseek 3Di:
DVVQLVCVVVVQFDEAEDEPVCPVVVQVVCVVSVNNPRHYQYFHDDPPPDDPVVNVVRCVVRVVVRCCRRPPDDD

Nearest PDB structures (foldseek):
  6jkp-assembly1_A  TM=5.023E-01  e=7.127E-01  Bifidobacterium catenulatum PV20-2
  7sf6-assembly1_A  TM=4.146E-01  e=5.484E+00  Desulfitobacterium hafniense DCB-2
  6ezl-assembly1_A  TM=4.839E-01  e=8.140E+00  Trypanosoma cruzi strain CL Brener
  6ezl-assembly1_B  TM=4.828E-01  e=7.622E+00  Trypanosoma cruzi strain CL Brener

Secondary structure (DSSP, 8-state):
-HHHHHHHHTT----EEEEGGGHHHHHHHHHHTT-TT--EEEEPSP-TT--HHHHHHHHHHHHHHHHHHHHS---

Mean predicted aligned error: 2.93 Å

Sequence (75 aa):
MLDAIELEKRGIPTATIVTEMFFDSGRATAKNLAMPHVPIVSIPHPIANLPPEELKARSEATFPQVLEALTKPRD

Solvent-accessible surface area (backbone atoms only — not comparable to full-atom values): 4546 Å² total; per-residue (Å²): 105,70,67,46,53,57,36,42,76,70,75,40,74,41,63,42,75,40,40,53,91,44,44,67,60,51,52,51,55,29,42,77,69,78,38,71,78,65,48,70,49,71,41,77,72,78,72,77,92,56,55,70,69,58,52,48,53,52,46,62,70,45,42,65,60,49,49,48,45,54,68,56,86,79,134